Protein AF-A0A9W4N7B8-F1 (afdb_monomer)

pLDDT: mean 89.35, std 11.0, range [44.19, 98.38]

Nearest PDB structures (foldseek):
  6paf-assembly1_A  TM=4.350E-01  e=6.398E-02  Homo sapiens
  8h9d-assembly2_A  TM=4.740E-01  e=7.302E-01  Lachnospiraceae bacterium

Mean predicted aligned error: 5.58 Å

Foldseek 3Di:
DPPPPDAFQCAAPQPSDNPCWFADPQQRQHTHNDPVSCVVCCVVCVVLSNQLNVLVVQLVVLVVCCVVPPDVPDNCVPPVVVVQCVDPSNVSNLVSLVSNLVSLVVDGGPSSVVVNVVSVD

Solvent-accessible surface area (backbone atoms only — not comparable to full-atom values): 6864 Å² total; per-residue (Å²): 132,85,77,79,83,75,76,64,52,74,26,12,82,78,81,56,46,60,68,77,48,43,56,36,88,73,48,64,52,56,30,21,56,43,70,66,52,46,59,69,45,36,78,78,45,44,65,56,34,52,48,27,29,53,26,48,53,50,23,54,48,37,50,47,50,52,71,75,53,41,67,89,82,37,58,58,82,73,78,29,68,94,44,51,78,78,40,74,88,42,37,69,31,53,51,27,46,51,49,26,42,60,38,34,67,76,49,83,32,43,56,27,51,56,52,46,53,62,74,74,112

InterPro domains:
  IPR002893 Zinc finger, MYND-type [PF01753] (12-49)
  IPR002893 Zinc finger, MYND-type [PS01360] (12-49)
  IPR002893 Zinc finger, MYND-type [PS50865] (12-49)

Radius of gyration: 17.4 Å; Cα contacts (8 Å, |Δi|>4): 126; chains: 1; bounding box: 48×29×45 Å

Structure (mmCIF, N/CA/C/O backbone):
data_AF-A0A9W4N7B8-F1
#
_entry.id   AF-A0A9W4N7B8-F1
#
loop_
_atom_site.group_PDB
_atom_site.id
_atom_site.type_symbol
_atom_site.label_atom_id
_atom_site.label_alt_id
_atom_site.label_comp_id
_atom_site.label_asym_id
_atom_site.label_entity_id
_atom_site.label_seq_id
_atom_site.pdbx_PDB_ins_code
_atom_site.Cartn_x
_atom_site.Cartn_y
_atom_site.Cartn_z
_atom_site.occupancy
_atom_site.B_iso_or_equiv
_atom_site.auth_seq_id
_atom_site.auth_comp_id
_atom_site.auth_asym_id
_atom_site.auth_atom_id
_atom_site.pdbx_PDB_model_num
ATOM 1 N N . MET A 1 1 ? -30.715 -18.606 -8.373 1.00 44.19 1 MET A N 1
ATOM 2 C CA . MET A 1 1 ? -30.070 -18.353 -7.069 1.00 44.19 1 MET A CA 1
ATOM 3 C C . MET A 1 1 ? -29.500 -16.948 -7.115 1.00 44.19 1 MET A C 1
ATOM 5 O O . MET A 1 1 ? -28.489 -16.743 -7.771 1.00 44.19 1 MET A O 1
ATOM 9 N N . SER A 1 2 ? -30.207 -15.968 -6.553 1.00 48.88 2 SER A N 1
ATOM 10 C CA . SER A 1 2 ? -29.754 -14.574 -6.542 1.00 48.88 2 SER A CA 1
ATOM 11 C C . SER A 1 2 ? -28.492 -14.476 -5.690 1.00 48.88 2 SER A C 1
ATOM 13 O O . SER A 1 2 ? -28.551 -14.682 -4.479 1.00 48.88 2 SER A O 1
ATOM 15 N N . GLY A 1 3 ? -27.345 -14.243 -6.328 1.00 54.16 3 GLY A N 1
ATOM 16 C CA . GLY A 1 3 ? -26.089 -14.011 -5.626 1.00 54.16 3 GLY A CA 1
ATOM 17 C C . GLY A 1 3 ? -26.236 -12.770 -4.755 1.00 54.16 3 GLY A C 1
ATOM 18 O O . GLY A 1 3 ? -26.465 -11.678 -5.269 1.00 54.16 3 GLY A O 1
ATOM 19 N N . MET A 1 4 ? -26.164 -12.941 -3.436 1.00 54.41 4 MET A N 1
ATOM 20 C CA . MET A 1 4 ? -26.133 -11.815 -2.509 1.00 54.41 4 MET A CA 1
ATOM 21 C C . MET A 1 4 ? -24.881 -10.988 -2.801 1.00 54.41 4 MET A C 1
ATOM 23 O O . MET A 1 4 ? -23.759 -11.462 -2.631 1.00 54.41 4 MET A O 1
ATOM 27 N N . ASN A 1 5 ? -25.088 -9.757 -3.260 1.00 68.12 5 ASN A N 1
ATOM 28 C CA . ASN A 1 5 ? -24.031 -8.780 -3.471 1.00 68.12 5 ASN A CA 1
ATOM 29 C C . ASN A 1 5 ? -23.618 -8.239 -2.095 1.00 68.12 5 ASN A C 1
ATOM 31 O O . ASN A 1 5 ? -24.128 -7.214 -1.650 1.00 68.12 5 ASN A O 1
ATOM 35 N N . VAL A 1 6 ? -22.793 -8.996 -1.364 1.00 69.75 6 VAL A N 1
ATOM 36 C CA . VAL A 1 6 ? -22.299 -8.574 -0.048 1.00 69.75 6 VAL A CA 1
ATOM 37 C C . VAL A 1 6 ? -21.280 -7.455 -0.274 1.00 69.75 6 VAL A C 1
ATOM 39 O O . VAL A 1 6 ? -20.239 -7.714 -0.886 1.00 69.75 6 VAL A O 1
ATOM 42 N N . PRO A 1 7 ? -21.558 -6.218 0.177 1.00 78.25 7 PRO A N 1
ATOM 43 C CA . PRO A 1 7 ? -20.620 -5.121 0.019 1.00 78.25 7 PRO A CA 1
ATOM 44 C C . PRO A 1 7 ? -19.330 -5.427 0.782 1.00 78.25 7 PRO A C 1
ATOM 46 O O . PRO A 1 7 ? -19.345 -5.996 1.876 1.00 78.25 7 PRO A O 1
ATOM 49 N N . LEU A 1 8 ? -18.196 -5.067 0.182 1.00 83.19 8 LEU A N 1
ATOM 50 C CA . LEU A 1 8 ? -16.905 -5.181 0.849 1.00 83.19 8 LEU A CA 1
ATOM 51 C C . LEU A 1 8 ? -16.888 -4.267 2.078 1.00 83.19 8 LEU A C 1
ATOM 53 O O . LEU A 1 8 ? -17.360 -3.134 1.982 1.00 83.19 8 LEU A O 1
ATOM 57 N N . PRO A 1 9 ? -16.308 -4.712 3.202 1.00 86.25 9 PRO A N 1
ATOM 58 C CA . PRO A 1 9 ? -16.199 -3.860 4.375 1.00 86.25 9 PRO A CA 1
ATOM 59 C C . PRO A 1 9 ? -15.324 -2.640 4.047 1.00 86.25 9 PRO A C 1
ATOM 61 O O . PRO A 1 9 ? -14.241 -2.795 3.476 1.00 86.25 9 PRO A O 1
ATOM 64 N N . ASP A 1 10 ? -15.786 -1.436 4.399 1.00 85.25 10 ASP A N 1
ATOM 65 C CA . ASP A 1 10 ? -15.012 -0.179 4.299 1.00 85.25 10 ASP A CA 1
ATOM 66 C C . ASP A 1 10 ? -14.825 0.501 5.675 1.00 85.25 10 ASP A C 1
ATOM 68 O O . ASP A 1 10 ? -14.166 1.530 5.792 1.00 85.25 10 ASP A O 1
ATOM 72 N N . GLY A 1 11 ? -15.359 -0.104 6.743 1.00 91.94 11 GLY A N 1
ATOM 73 C CA . GLY A 1 11 ? -15.261 0.383 8.118 1.00 91.94 11 GLY A CA 1
ATOM 74 C C . GLY A 1 11 ? -14.139 -0.256 8.935 1.00 91.94 11 GLY A C 1
ATOM 75 O O . GLY A 1 11 ? -13.390 -1.109 8.463 1.00 91.94 11 GLY A O 1
ATOM 76 N N . CYS A 1 12 ? -14.030 0.162 10.198 1.00 95.31 12 CYS A N 1
ATOM 77 C CA . CYS A 1 12 ? -13.005 -0.272 11.141 1.00 95.31 12 CYS A CA 1
ATOM 78 C C . CYS A 1 12 ? -12.828 -1.798 11.159 1.00 95.31 12 CYS A C 1
ATOM 80 O O . CYS A 1 12 ? -13.788 -2.527 11.391 1.00 95.31 12 CYS A O 1
ATOM 82 N N . GLY A 1 13 ? -11.583 -2.275 11.056 1.00 92.88 13 GLY A N 1
ATOM 83 C CA . GLY A 1 13 ? -11.252 -3.707 11.060 1.00 92.88 13 GLY A CA 1
ATOM 84 C C . GLY A 1 13 ? -11.561 -4.473 12.356 1.00 92.88 13 GLY A C 1
ATOM 85 O O . GLY A 1 13 ? -11.237 -5.649 12.435 1.00 92.88 13 GLY A O 1
ATOM 86 N N . VAL A 1 14 ? -12.154 -3.825 13.366 1.00 95.19 14 VAL A N 1
ATOM 87 C CA . VAL A 1 14 ? -12.567 -4.448 14.638 1.00 95.19 14 VAL A CA 1
ATOM 88 C C . VAL A 1 14 ? -14.076 -4.355 14.842 1.00 95.19 14 VAL A C 1
ATOM 90 O O . VAL A 1 14 ? -14.724 -5.362 15.094 1.00 95.19 14 VAL A O 1
ATOM 93 N N . CYS A 1 15 ? -14.654 -3.154 14.736 1.00 94.31 15 CYS A N 1
ATOM 94 C CA . CYS A 1 15 ? -16.072 -2.924 15.037 1.00 94.31 15 CYS A CA 1
ATOM 95 C C . CYS A 1 15 ? -16.944 -2.625 13.808 1.00 94.31 15 CYS A C 1
ATOM 97 O O . CYS A 1 15 ? -18.142 -2.410 13.961 1.00 94.31 15 CYS A O 1
ATOM 99 N N . GLY A 1 16 ? -16.356 -2.527 12.613 1.00 92.62 16 GLY A N 1
ATOM 100 C CA . GLY A 1 16 ? -17.066 -2.242 11.365 1.00 92.62 16 GLY A CA 1
ATOM 101 C C . GLY A 1 16 ? -17.575 -0.806 11.198 1.00 92.62 16 GLY A C 1
ATOM 102 O O . GLY A 1 16 ? -18.086 -0.487 10.134 1.00 92.62 16 GLY A O 1
ATOM 103 N N . LYS A 1 17 ? -17.426 0.081 12.195 1.00 92.69 17 LYS A N 1
ATOM 104 C CA . LYS A 1 17 ? -17.859 1.487 12.081 1.00 92.69 17 LYS A CA 1
ATOM 105 C C . LYS A 1 17 ? -17.080 2.224 10.994 1.00 92.69 17 LYS A C 1
ATOM 107 O O . LYS A 1 17 ? -15.852 2.150 10.969 1.00 92.69 17 LYS A O 1
ATOM 112 N N . GLU A 1 18 ? -17.787 2.962 10.148 1.00 89.19 18 GLU A N 1
ATOM 113 C CA . GLU A 1 18 ? -17.203 3.725 9.035 1.00 89.19 18 GLU A CA 1
ATOM 114 C C . GLU A 1 18 ? -16.761 5.138 9.460 1.00 89.19 18 GLU A C 1
ATOM 116 O O . GLU A 1 18 ? -15.803 5.687 8.910 1.00 89.19 18 GLU A O 1
ATOM 121 N N . ASP A 1 19 ? -17.374 5.682 10.514 1.00 87.56 19 ASP A N 1
ATOM 122 C CA . ASP A 1 19 ? -17.106 7.035 11.004 1.00 87.56 19 ASP A CA 1
ATOM 123 C C . ASP A 1 19 ? -15.698 7.200 11.591 1.00 87.56 19 ASP A C 1
ATOM 125 O O . ASP A 1 19 ? -15.228 6.392 12.400 1.00 87.56 19 ASP A O 1
ATOM 129 N N . ASN A 1 20 ? -15.051 8.319 11.240 1.00 85.69 20 ASN A N 1
ATOM 130 C CA . ASN A 1 20 ? -13.758 8.762 11.779 1.00 85.69 20 ASN A CA 1
ATOM 131 C C . ASN A 1 20 ? -12.637 7.714 11.692 1.00 85.69 20 ASN A C 1
ATOM 133 O O . ASN A 1 20 ? -11.715 7.692 12.515 1.00 85.69 20 ASN A O 1
ATOM 137 N N . THR A 1 21 ? -12.692 6.838 10.691 1.00 93.56 21 THR A N 1
ATOM 138 C CA . THR A 1 21 ? -11.659 5.829 10.499 1.00 93.56 21 THR A CA 1
ATOM 139 C C . THR A 1 21 ? -10.366 6.435 9.957 1.00 93.56 21 THR A C 1
ATOM 141 O O . THR A 1 21 ? -10.348 7.328 9.111 1.00 93.56 21 THR A O 1
ATOM 144 N N . ARG A 1 22 ? -9.239 5.941 10.466 1.00 94.00 22 ARG A N 1
ATOM 145 C CA . ARG A 1 22 ? -7.892 6.254 9.989 1.00 94.00 22 ARG A CA 1
ATOM 146 C C . ARG A 1 22 ? -7.225 4.975 9.529 1.00 94.00 22 ARG A C 1
ATOM 148 O O . ARG A 1 22 ? -7.322 3.939 10.186 1.00 94.00 22 ARG A O 1
ATOM 155 N N . LEU A 1 23 ? -6.524 5.049 8.406 1.00 95.44 23 LEU A N 1
ATOM 156 C CA . LEU A 1 23 ? -5.768 3.914 7.900 1.00 95.44 23 LEU A CA 1
ATOM 157 C C . LEU A 1 23 ? -4.570 3.621 8.807 1.00 95.44 23 LEU A C 1
ATOM 159 O O . LEU A 1 23 ? -3.916 4.526 9.328 1.00 95.44 23 LEU A O 1
ATOM 163 N N . CYS A 1 24 ? -4.248 2.339 8.943 1.00 96.75 24 CYS A N 1
ATOM 164 C CA . CYS A 1 24 ? -3.036 1.865 9.590 1.00 96.75 24 CYS A CA 1
ATOM 165 C C . CYS A 1 24 ? -1.817 2.599 9.020 1.00 96.75 24 CYS A C 1
ATOM 167 O O . CYS A 1 24 ? -1.566 2.553 7.817 1.00 96.75 24 CYS A O 1
ATOM 169 N N . THR A 1 25 ? -1.014 3.227 9.874 1.00 95.06 25 THR A N 1
ATOM 170 C CA . THR A 1 25 ? 0.155 4.014 9.445 1.00 95.06 25 THR A CA 1
ATOM 171 C C . THR A 1 25 ? 1.246 3.171 8.777 1.00 95.06 25 THR A C 1
ATOM 173 O O . THR A 1 25 ? 2.035 3.698 7.995 1.00 95.06 25 THR A O 1
ATOM 176 N N . GLY A 1 26 ? 1.279 1.861 9.053 1.00 95.69 26 GLY A N 1
ATOM 177 C CA . GLY A 1 26 ? 2.221 0.916 8.455 1.00 95.69 26 GLY A CA 1
ATOM 178 C C . GLY A 1 26 ? 1.880 0.573 7.006 1.00 95.69 26 GLY A C 1
ATOM 179 O O . GLY A 1 26 ? 2.649 0.887 6.103 1.00 95.69 26 GLY A O 1
ATOM 180 N N . CYS A 1 27 ? 0.736 -0.078 6.787 1.00 96.88 27 CYS A N 1
ATOM 181 C CA . CYS A 1 27 ? 0.344 -0.574 5.465 1.00 96.88 27 CYS A CA 1
ATOM 182 C C . CYS A 1 27 ? -0.508 0.413 4.656 1.00 96.88 27 CYS A C 1
ATOM 184 O O . CYS A 1 27 ? -0.532 0.321 3.434 1.00 96.88 27 CYS A O 1
ATOM 186 N N . ARG A 1 28 ? -1.190 1.359 5.317 1.00 96.00 28 ARG A N 1
ATOM 187 C CA . ARG A 1 28 ? -2.187 2.279 4.738 1.00 96.00 28 ARG A CA 1
ATOM 188 C C . ARG A 1 28 ? -3.368 1.583 4.046 1.00 96.00 28 ARG A C 1
ATOM 190 O O . ARG A 1 28 ? -3.913 2.119 3.092 1.00 96.00 28 ARG A O 1
ATOM 197 N N . VAL A 1 29 ? -3.762 0.399 4.524 1.00 95.81 29 VAL A N 1
ATOM 198 C CA . VAL A 1 29 ? -4.874 -0.384 3.939 1.00 95.81 29 VAL A CA 1
ATOM 199 C C . VAL A 1 29 ? -5.988 -0.679 4.940 1.00 95.81 29 VAL A C 1
ATOM 201 O O . VAL A 1 29 ? -7.157 -0.611 4.582 1.00 95.81 29 VAL A O 1
ATOM 204 N N . MET A 1 30 ? -5.656 -1.018 6.190 1.00 96.44 30 MET A N 1
ATOM 205 C CA . MET A 1 30 ? -6.665 -1.362 7.199 1.00 96.44 30 MET A CA 1
ATOM 206 C C . MET A 1 30 ? -7.160 -0.110 7.942 1.00 96.44 30 MET A C 1
ATOM 208 O O . MET A 1 30 ? -6.327 0.545 8.573 1.00 96.44 30 MET A O 1
ATOM 212 N N . PRO A 1 31 ? -8.461 0.228 7.907 1.00 96.25 31 PRO A N 1
ATOM 213 C CA . PRO A 1 31 ? -9.033 1.334 8.675 1.00 96.25 31 PRO A CA 1
ATOM 214 C C . PRO A 1 31 ? -9.295 0.967 10.147 1.00 96.25 31 PRO A C 1
ATOM 216 O O . PRO A 1 31 ? -9.713 -0.146 10.469 1.00 96.25 31 PRO A O 1
ATOM 219 N N . TYR A 1 32 ? -9.120 1.936 11.047 1.00 96.62 32 TYR A N 1
ATOM 220 C CA . TYR A 1 32 ? -9.501 1.850 12.458 1.00 96.62 32 TYR A CA 1
ATOM 221 C C . TYR A 1 32 ? -10.128 3.158 12.930 1.00 96.62 32 T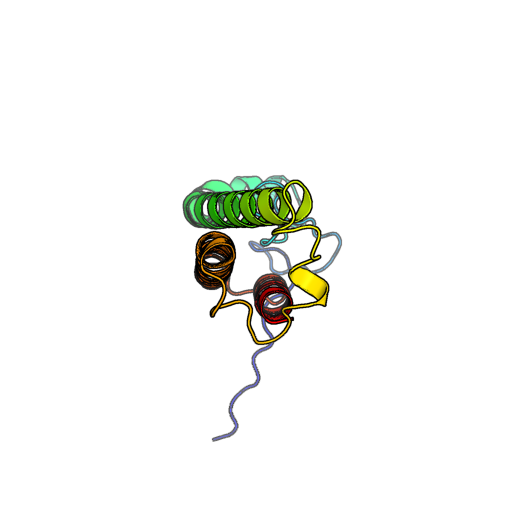YR A C 1
ATOM 223 O O . TYR A 1 32 ? -9.603 4.228 12.643 1.00 96.62 32 TYR A O 1
ATOM 231 N N . CYS A 1 33 ? -11.219 3.087 13.691 1.00 96.38 33 CYS A N 1
ATOM 232 C CA . CYS A 1 33 ? -11.847 4.278 14.276 1.00 96.38 33 CYS A CA 1
ATOM 233 C C . CYS A 1 33 ? -11.086 4.821 15.497 1.00 96.38 33 CYS A C 1
ATOM 235 O O . CYS A 1 33 ? -11.365 5.927 15.948 1.00 96.38 33 CYS A O 1
ATOM 237 N N . SER A 1 34 ? -10.147 4.051 16.061 1.00 95.81 34 SER A N 1
ATOM 238 C CA . SER A 1 34 ? -9.386 4.459 17.240 1.00 95.81 34 SER A CA 1
ATOM 239 C C . SER A 1 34 ? -8.050 3.717 17.377 1.00 95.81 34 SER A C 1
ATOM 241 O O . SER A 1 34 ? -7.814 2.685 16.735 1.00 95.81 34 SER A O 1
ATOM 243 N N . VAL A 1 35 ? -7.168 4.248 18.227 1.00 95.75 35 VAL A N 1
ATOM 244 C CA . VAL A 1 35 ? -5.853 3.652 18.520 1.00 95.75 35 VAL A CA 1
ATOM 245 C C . VAL A 1 35 ? -6.003 2.360 19.326 1.00 95.75 35 VAL A C 1
ATOM 247 O O . VAL A 1 35 ? -5.207 1.434 19.162 1.00 95.75 35 VAL A O 1
ATOM 250 N N . GLU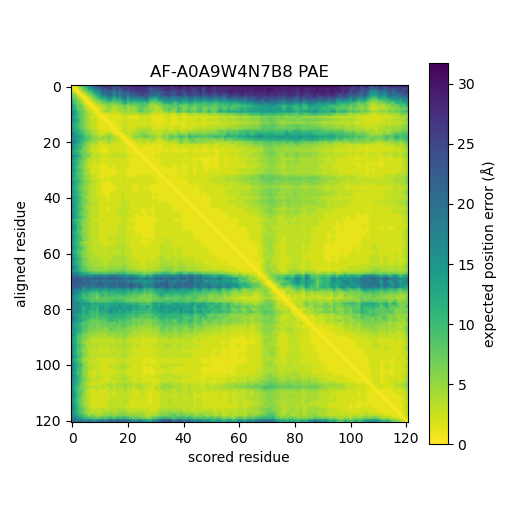 A 1 36 ? -7.046 2.255 20.149 1.00 96.94 36 GLU A N 1
ATOM 251 C CA . GLU A 1 36 ? -7.363 1.065 20.939 1.00 96.94 36 GLU A CA 1
ATOM 252 C C . GLU A 1 36 ? -7.706 -0.109 20.019 1.00 96.94 36 GLU A C 1
ATOM 254 O O . GLU A 1 36 ? -7.110 -1.176 20.149 1.00 96.94 36 GLU A O 1
ATOM 259 N N . HIS A 1 37 ? -8.578 0.097 19.022 1.00 97.06 37 HIS A N 1
ATOM 260 C CA . HIS A 1 37 ? -8.897 -0.939 18.033 1.00 97.06 37 HIS A CA 1
ATOM 261 C C . HIS A 1 37 ? -7.688 -1.319 17.178 1.00 97.06 37 HIS A C 1
ATOM 263 O O . HIS A 1 37 ? -7.469 -2.502 16.916 1.00 97.06 37 HIS A O 1
ATOM 269 N N . GLN A 1 38 ? -6.858 -0.348 16.787 1.00 96.88 38 GLN A N 1
ATOM 270 C CA . GLN A 1 38 ? -5.614 -0.652 16.084 1.00 96.88 38 GLN A CA 1
ATOM 271 C C . GLN A 1 38 ? -4.666 -1.500 16.947 1.00 96.88 38 GLN A C 1
ATOM 273 O O . GLN A 1 38 ? -4.058 -2.440 16.440 1.00 96.88 38 GLN A O 1
ATOM 278 N N . SER A 1 39 ? -4.531 -1.180 18.235 1.00 97.19 39 SER A N 1
ATOM 279 C CA . SER A 1 39 ? -3.644 -1.893 19.162 1.00 97.19 39 SER A CA 1
ATOM 280 C C . SER A 1 39 ? -4.153 -3.299 19.464 1.00 97.19 39 SER A C 1
ATOM 282 O O . SER A 1 39 ? -3.360 -4.239 19.462 1.00 97.19 39 SER A O 1
ATOM 284 N N . PHE A 1 40 ? -5.467 -3.444 19.646 1.00 97.50 40 PHE A N 1
ATOM 285 C CA . PHE A 1 40 ? -6.136 -4.725 19.850 1.00 97.50 40 PHE A CA 1
ATOM 286 C C . PHE A 1 40 ? -5.957 -5.659 18.648 1.00 97.50 40 PHE A C 1
ATOM 288 O O . PHE A 1 40 ? -5.544 -6.801 18.817 1.00 97.50 40 PHE A O 1
ATOM 295 N N . HIS A 1 41 ? -6.179 -5.162 17.428 1.00 96.94 41 HIS A N 1
ATOM 296 C CA . HIS A 1 41 ? -6.043 -5.962 16.206 1.00 96.94 41 HIS A CA 1
ATOM 297 C C . HIS A 1 41 ? -4.585 -6.141 15.747 1.00 96.94 41 HIS A C 1
ATOM 299 O O . HIS A 1 41 ? -4.290 -6.953 14.872 1.00 96.94 41 HIS A O 1
ATOM 305 N N . ARG A 1 42 ? -3.629 -5.401 16.329 1.00 96.69 42 ARG A N 1
ATOM 306 C CA . ARG A 1 42 ? -2.219 -5.415 15.911 1.00 96.69 42 ARG A CA 1
ATOM 307 C C . ARG A 1 42 ? -1.599 -6.816 15.845 1.00 96.69 42 ARG A C 1
ATOM 309 O O . ARG A 1 42 ? -0.881 -7.037 14.871 1.00 96.69 42 ARG A O 1
ATOM 316 N N . PRO A 1 43 ? -1.788 -7.734 16.816 1.00 97.94 43 PRO A N 1
ATOM 317 C CA . PRO A 1 43 ? -1.167 -9.058 16.767 1.00 97.94 43 PRO A CA 1
ATOM 318 C C . PRO A 1 43 ? -1.600 -9.874 15.544 1.00 97.94 43 PRO A C 1
ATOM 320 O O . PRO A 1 43 ? -0.741 -10.441 14.874 1.00 97.94 43 PRO A O 1
ATOM 323 N N . GLU A 1 44 ? -2.894 -9.858 15.219 1.00 96.94 44 GLU A N 1
ATOM 324 C CA . GLU A 1 44 ? -3.472 -10.549 14.059 1.00 96.94 44 GLU A CA 1
ATOM 325 C C . GLU A 1 44 ? -3.079 -9.861 12.743 1.00 96.94 44 GLU A C 1
ATOM 327 O O . GLU A 1 44 ? -2.616 -10.500 11.803 1.00 96.94 44 GLU A O 1
ATOM 332 N N . HIS A 1 45 ? -3.133 -8.529 12.708 1.00 96.62 45 HIS A N 1
ATOM 333 C CA . HIS A 1 45 ? -2.814 -7.731 11.524 1.00 96.62 45 HIS A CA 1
ATOM 334 C C . HIS A 1 45 ? -1.315 -7.694 11.163 1.00 96.62 45 HIS A C 1
ATOM 336 O O . HIS A 1 45 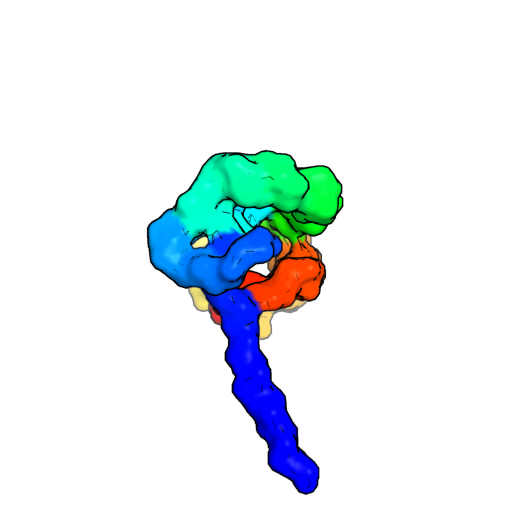? -0.950 -7.308 10.049 1.00 96.62 45 HIS A O 1
ATOM 342 N N . LYS A 1 46 ? -0.410 -8.010 12.100 1.00 97.56 46 LYS A N 1
ATOM 343 C CA . LYS A 1 46 ? 1.032 -7.712 11.987 1.00 97.56 46 LYS A CA 1
ATOM 344 C C . LYS A 1 46 ? 1.691 -8.326 10.752 1.00 97.56 46 LYS A C 1
ATOM 346 O O . LYS A 1 46 ? 2.486 -7.649 10.097 1.00 97.56 46 LYS A O 1
ATOM 351 N N . SER A 1 47 ? 1.410 -9.594 10.464 1.00 98.19 47 SER A N 1
ATOM 352 C CA . SER A 1 47 ? 2.001 -10.329 9.338 1.00 98.19 47 SER A CA 1
ATOM 353 C C . SER A 1 47 ? 1.637 -9.675 8.004 1.00 98.19 47 SER A C 1
ATOM 355 O O . SER A 1 47 ? 2.525 -9.322 7.224 1.00 98.19 47 SER A O 1
ATOM 357 N N . ASP A 1 48 ? 0.348 -9.433 7.786 1.00 97.81 48 ASP A N 1
ATOM 358 C CA . ASP A 1 48 ? -0.170 -8.840 6.554 1.00 97.81 48 ASP A CA 1
ATOM 359 C C . ASP A 1 48 ? 0.238 -7.372 6.423 1.00 97.81 48 ASP A C 1
ATOM 361 O O . ASP A 1 48 ? 0.647 -6.931 5.348 1.00 97.81 48 ASP A O 1
ATOM 365 N N . CYS A 1 49 ? 0.241 -6.625 7.531 1.00 98.25 49 CYS A N 1
ATOM 366 C CA . CYS A 1 49 ? 0.731 -5.249 7.574 1.00 98.25 49 CYS A CA 1
ATOM 367 C C . CYS A 1 49 ? 2.178 -5.147 7.082 1.00 98.25 49 CYS A C 1
ATOM 369 O O . CYS A 1 49 ? 2.488 -4.330 6.212 1.00 98.25 49 CYS A O 1
ATOM 371 N N . ASN A 1 50 ? 3.060 -6.000 7.609 1.00 98.38 50 ASN A N 1
ATOM 372 C CA . ASN A 1 50 ? 4.470 -6.012 7.234 1.00 98.38 50 ASN A CA 1
ATOM 373 C C . ASN A 1 50 ? 4.672 -6.442 5.778 1.00 98.38 50 ASN A C 1
ATOM 375 O O . ASN A 1 50 ? 5.499 -5.844 5.088 1.00 98.38 50 ASN A O 1
ATOM 379 N N . ARG A 1 51 ? 3.913 -7.440 5.302 1.00 98.25 51 ARG A N 1
ATOM 380 C CA . ARG A 1 51 ? 3.957 -7.888 3.902 1.00 98.25 51 ARG A CA 1
ATOM 381 C C . ARG A 1 51 ? 3.600 -6.741 2.957 1.00 98.25 51 ARG A C 1
ATOM 383 O O . ARG A 1 51 ? 4.396 -6.396 2.090 1.00 98.25 51 ARG A O 1
ATOM 390 N N . ILE A 1 52 ? 2.451 -6.105 3.180 1.00 98.19 52 ILE A N 1
ATOM 391 C CA . ILE A 1 52 ? 1.961 -4.999 2.348 1.00 98.19 52 ILE A CA 1
ATOM 392 C C . ILE A 1 52 ? 2.930 -3.821 2.381 1.00 98.19 52 ILE A C 1
ATOM 394 O O . ILE A 1 52 ? 3.262 -3.278 1.328 1.00 98.19 52 ILE A O 1
ATOM 398 N N . LYS A 1 53 ? 3.416 -3.444 3.571 1.00 98.19 53 LYS A N 1
ATOM 399 C CA . LYS A 1 53 ? 4.383 -2.353 3.720 1.00 98.19 53 LYS A CA 1
ATOM 400 C C . LYS A 1 53 ? 5.649 -2.623 2.905 1.00 98.19 53 LYS A C 1
ATOM 402 O O . LYS A 1 53 ? 6.038 -1.778 2.106 1.00 98.19 53 LYS A O 1
ATOM 407 N N . LYS A 1 54 ? 6.243 -3.814 3.051 1.00 98.31 54 LYS A N 1
ATOM 408 C CA . LYS A 1 54 ? 7.457 -4.207 2.321 1.00 98.31 54 LYS A CA 1
ATOM 409 C C . LYS A 1 54 ? 7.256 -4.12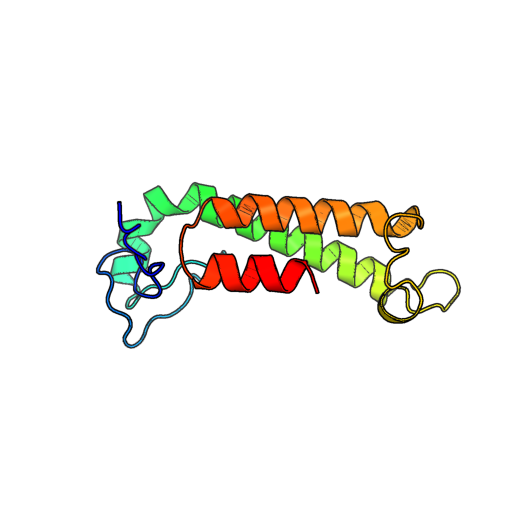5 0.806 1.00 98.31 54 LYS A C 1
ATOM 411 O O . LYS A 1 54 ? 8.092 -3.540 0.124 1.00 98.31 54 LYS A O 1
ATOM 416 N N . CYS A 1 55 ? 6.157 -4.671 0.286 1.00 97.88 55 CYS A N 1
ATOM 417 C CA . CYS A 1 55 ? 5.878 -4.641 -1.150 1.00 97.88 55 CYS A CA 1
ATOM 418 C C . CYS A 1 55 ? 5.600 -3.215 -1.659 1.00 97.88 55 CYS A C 1
ATOM 420 O O . CYS A 1 55 ? 6.127 -2.831 -2.698 1.00 97.88 55 CYS A O 1
ATOM 422 N N . SER A 1 56 ? 4.853 -2.398 -0.904 1.00 96.94 56 SER A N 1
ATOM 423 C CA . SER A 1 56 ? 4.638 -0.975 -1.224 1.00 96.94 56 SER A CA 1
ATOM 424 C C . SER A 1 56 ? 5.964 -0.216 -1.314 1.00 96.94 56 SER A C 1
ATOM 426 O O . SER A 1 56 ? 6.172 0.566 -2.240 1.00 96.94 56 SER A O 1
ATOM 428 N N . ASP A 1 57 ? 6.851 -0.419 -0.340 1.00 97.69 57 ASP A N 1
ATOM 429 C CA . ASP A 1 57 ? 8.131 0.285 -0.275 1.00 97.69 57 ASP A CA 1
ATOM 430 C C . ASP A 1 57 ? 9.062 -0.158 -1.416 1.00 97.69 57 ASP A C 1
ATOM 432 O O . ASP A 1 57 ? 9.693 0.689 -2.049 1.00 97.69 57 ASP A O 1
ATOM 436 N N . ALA A 1 58 ? 9.078 -1.454 -1.747 1.00 97.50 58 ALA A N 1
ATOM 437 C CA . ALA A 1 58 ? 9.814 -1.986 -2.894 1.00 97.50 58 ALA A CA 1
ATOM 438 C C . ALA A 1 58 ? 9.304 -1.412 -4.227 1.00 97.50 58 ALA A C 1
ATOM 440 O O . ALA A 1 58 ? 10.103 -0.923 -5.024 1.00 97.50 58 ALA A O 1
ATOM 441 N N . MET A 1 59 ? 7.984 -1.394 -4.443 1.00 96.06 59 MET A N 1
ATOM 442 C CA . MET A 1 59 ? 7.373 -0.820 -5.648 1.00 96.06 59 MET A CA 1
ATOM 443 C C . MET A 1 59 ? 7.733 0.664 -5.806 1.00 96.06 59 MET A C 1
ATOM 445 O O . MET A 1 59 ? 8.186 1.080 -6.869 1.00 96.06 59 MET A O 1
ATOM 449 N N . LYS A 1 60 ? 7.602 1.458 -4.733 1.00 95.56 60 LYS A N 1
ATOM 450 C CA . LYS A 1 60 ? 7.949 2.891 -4.741 1.00 95.56 60 LYS A CA 1
ATOM 451 C C . LYS A 1 60 ? 9.432 3.136 -4.985 1.00 95.56 60 LYS A C 1
ATOM 453 O O . LYS A 1 60 ? 9.787 4.142 -5.592 1.00 95.56 60 LYS A O 1
ATOM 458 N N . LEU A 1 61 ? 10.303 2.260 -4.487 1.00 95.75 61 LEU A N 1
ATOM 459 C CA . LEU A 1 61 ? 11.735 2.348 -4.751 1.00 95.75 61 LEU A CA 1
ATOM 460 C C . LEU A 1 61 ? 12.030 2.121 -6.236 1.00 95.75 61 LEU A C 1
ATOM 462 O O . LEU A 1 61 ? 12.738 2.927 -6.830 1.00 95.75 61 LEU A O 1
ATOM 466 N N . GLN A 1 62 ? 11.456 1.078 -6.838 1.00 94.44 62 GLN A N 1
ATOM 467 C CA . GLN A 1 62 ? 11.633 0.807 -8.267 1.00 94.44 62 GLN A CA 1
ATOM 468 C C . GLN A 1 62 ? 11.061 1.931 -9.137 1.00 94.44 62 GLN A C 1
ATOM 470 O O . GLN A 1 62 ? 11.701 2.351 -10.097 1.00 94.44 62 GLN A O 1
ATOM 475 N N . GLU A 1 63 ? 9.911 2.493 -8.757 1.00 92.81 63 GLU A N 1
ATOM 476 C CA . GLU A 1 63 ? 9.354 3.658 -9.446 1.00 92.81 63 GLU A CA 1
ATOM 477 C C . GLU A 1 63 ? 10.310 4.854 -9.398 1.00 92.81 63 GLU A C 1
ATOM 479 O O . GLU A 1 63 ? 10.579 5.479 -10.420 1.00 92.81 63 GLU A O 1
ATOM 484 N N . LYS A 1 64 ? 10.878 5.149 -8.221 1.00 93.12 64 LYS A N 1
ATOM 485 C CA . LYS A 1 64 ? 11.883 6.208 -8.076 1.00 93.12 64 LYS A CA 1
ATOM 486 C C . LYS A 1 64 ? 13.097 5.948 -8.959 1.00 93.12 64 LYS A C 1
ATOM 488 O O . LYS A 1 64 ? 13.538 6.874 -9.622 1.00 93.12 64 LYS A O 1
ATOM 493 N N . ILE A 1 65 ? 13.617 4.722 -8.994 1.00 90.94 65 ILE A N 1
ATOM 494 C CA . ILE A 1 65 ? 14.768 4.373 -9.839 1.00 90.94 65 ILE A CA 1
ATOM 495 C C . ILE A 1 65 ? 14.470 4.697 -11.306 1.00 90.94 65 ILE A C 1
ATOM 497 O O . ILE A 1 65 ? 15.271 5.371 -11.942 1.00 90.94 65 ILE A O 1
ATOM 501 N N . LEU A 1 66 ? 13.300 4.299 -11.813 1.00 89.31 66 LEU A N 1
ATOM 502 C CA . LEU A 1 66 ? 12.903 4.576 -13.196 1.00 89.31 66 LEU A CA 1
ATOM 503 C C . LEU A 1 66 ? 12.682 6.071 -13.473 1.00 89.31 66 LEU A C 1
ATOM 505 O O . LEU A 1 66 ? 12.981 6.530 -14.569 1.00 89.31 66 LEU A O 1
ATOM 509 N N . ARG A 1 67 ? 12.188 6.840 -12.492 1.00 87.25 67 ARG A N 1
ATOM 510 C CA . ARG A 1 67 ? 11.982 8.294 -12.633 1.00 87.25 67 ARG A CA 1
ATOM 511 C C . ARG A 1 67 ? 13.274 9.109 -12.532 1.00 87.25 67 ARG A C 1
ATOM 513 O O . ARG A 1 67 ? 13.395 10.124 -13.204 1.00 87.25 67 ARG A O 1
ATOM 520 N N . PHE A 1 68 ? 14.209 8.712 -11.667 1.00 85.62 68 PHE A N 1
ATOM 521 C CA . PHE A 1 68 ? 15.479 9.424 -11.458 1.00 85.62 68 PHE A CA 1
ATOM 522 C C . PHE A 1 68 ? 16.573 9.005 -12.441 1.00 85.62 68 PHE A C 1
ATOM 524 O O . PHE A 1 68 ? 17.504 9.773 -12.661 1.00 85.62 68 PHE A O 1
ATOM 531 N N . ASN A 1 69 ? 16.474 7.808 -13.016 1.00 79.06 69 ASN A N 1
ATOM 532 C CA . ASN A 1 69 ? 17.385 7.321 -14.040 1.00 79.06 69 ASN A CA 1
ATOM 533 C C . ASN A 1 69 ? 16.580 6.932 -15.290 1.00 79.06 69 ASN A C 1
ATOM 535 O O . ASN A 1 69 ? 16.362 5.736 -15.521 1.00 79.06 69 ASN A O 1
ATOM 539 N N . PRO A 1 70 ? 16.084 7.926 -16.055 1.00 65.81 70 PRO A N 1
ATOM 540 C CA . PRO A 1 70 ? 15.336 7.657 -17.272 1.00 65.81 70 PRO A CA 1
ATOM 541 C C . PRO A 1 70 ? 16.198 6.841 -18.237 1.00 65.81 70 PRO A C 1
ATOM 543 O O . PRO A 1 70 ? 17.399 7.072 -18.393 1.00 65.81 70 PRO A O 1
ATOM 546 N N . LEU A 1 71 ? 15.585 5.858 -18.888 1.00 65.81 71 LEU A N 1
ATOM 547 C CA . LEU A 1 71 ? 16.251 5.108 -19.946 1.00 65.81 71 LEU A CA 1
ATOM 548 C C . LEU A 1 71 ? 16.417 6.025 -21.158 1.00 65.81 71 LEU A C 1
ATOM 550 O O . LEU A 1 71 ? 15.431 6.325 -21.821 1.00 65.81 71 LEU A O 1
ATOM 554 N N . ASN A 1 72 ? 17.650 6.439 -21.463 1.00 65.06 72 ASN A N 1
ATOM 555 C CA . ASN A 1 72 ? 17.979 7.265 -22.634 1.00 65.06 72 ASN A CA 1
ATOM 556 C C . ASN A 1 72 ? 17.104 8.532 -22.758 1.00 65.06 72 ASN A C 1
ATOM 558 O O . ASN A 1 72 ? 16.591 8.810 -23.838 1.00 65.06 72 ASN A O 1
ATOM 562 N N . ASP A 1 73 ? 16.899 9.256 -21.651 1.00 69.56 73 ASP A N 1
ATOM 563 C CA . ASP A 1 73 ? 16.049 10.462 -21.556 1.00 69.56 73 ASP A CA 1
ATOM 564 C C . ASP A 1 73 ? 14.555 10.261 -21.878 1.00 69.56 73 ASP A C 1
ATOM 566 O O . ASP A 1 73 ? 13.795 11.226 -21.930 1.00 69.56 73 ASP A O 1
ATOM 570 N N . LEU A 1 74 ? 14.099 9.015 -22.028 1.00 75.38 74 LEU A N 1
ATOM 571 C CA . LEU A 1 74 ? 12.689 8.698 -22.235 1.00 75.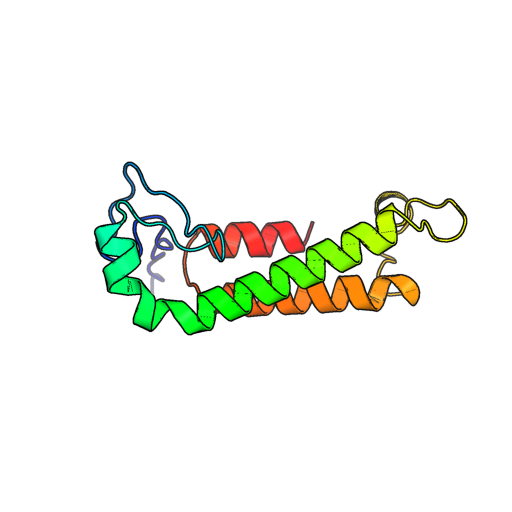38 74 LEU A CA 1
ATOM 572 C C . LEU A 1 74 ? 11.979 8.561 -20.888 1.00 75.38 74 LEU A C 1
ATOM 574 O O . LEU A 1 74 ? 12.386 7.764 -20.031 1.00 75.38 74 LEU A O 1
ATOM 578 N N . ASP A 1 75 ? 10.861 9.271 -20.727 1.00 81.94 75 ASP A N 1
ATOM 579 C CA . ASP A 1 75 ? 9.923 8.959 -19.653 1.00 81.94 75 ASP A CA 1
A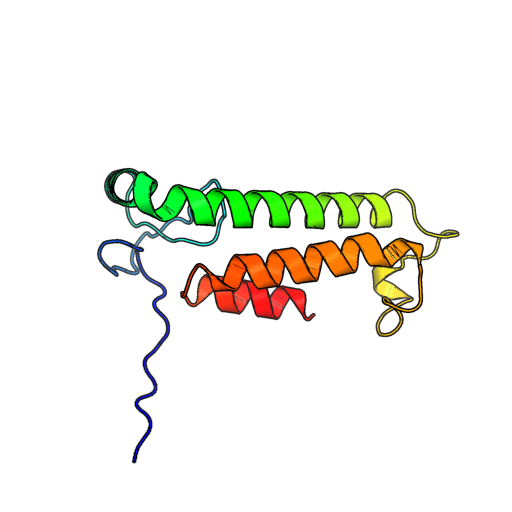TOM 580 C C . ASP A 1 75 ? 9.181 7.670 -20.005 1.00 81.94 75 ASP A C 1
ATOM 582 O O . ASP A 1 75 ? 8.176 7.638 -20.716 1.00 81.94 75 ASP A O 1
ATOM 586 N N . VAL A 1 76 ? 9.698 6.572 -19.473 1.00 84.81 76 VAL A N 1
ATOM 587 C CA . VAL A 1 76 ? 9.159 5.230 -19.658 1.00 84.81 76 VAL A CA 1
ATOM 588 C C . VAL A 1 76 ? 7.693 5.102 -19.211 1.00 84.81 76 VAL A C 1
ATOM 590 O O . VAL A 1 76 ? 6.974 4.263 -19.757 1.00 84.81 76 VAL A O 1
ATOM 593 N N . PHE A 1 77 ? 7.208 5.927 -18.276 1.00 85.56 77 PHE A N 1
ATOM 594 C CA . PHE A 1 77 ? 5.805 5.899 -17.841 1.00 85.56 77 PHE A CA 1
ATOM 595 C C . PHE A 1 77 ? 4.843 6.514 -18.861 1.00 85.56 77 PHE A C 1
ATOM 597 O O . PHE A 1 77 ? 3.692 6.080 -18.959 1.00 85.56 77 PHE A O 1
ATOM 604 N N . GLU A 1 78 ? 5.311 7.470 -19.657 1.00 83.81 78 GLU A N 1
ATOM 605 C CA . GLU A 1 78 ? 4.512 8.118 -20.697 1.00 83.81 78 GLU A CA 1
ATOM 606 C C . GLU A 1 78 ? 4.712 7.450 -22.061 1.00 83.81 78 GLU A C 1
ATOM 608 O O . GLU A 1 78 ? 3.745 7.104 -22.740 1.00 83.81 78 GLU A O 1
ATOM 613 N N . GLU A 1 79 ? 5.959 7.172 -22.433 1.00 81.62 79 GLU A N 1
ATOM 614 C CA . GLU A 1 79 ? 6.312 6.736 -23.787 1.00 81.62 79 GLU A CA 1
ATOM 615 C C . GLU A 1 79 ? 6.241 5.218 -24.003 1.00 81.62 79 GLU A C 1
ATOM 617 O O . GLU A 1 79 ? 6.201 4.737 -25.139 1.00 81.62 79 GLU A O 1
ATOM 622 N N . SER A 1 80 ? 6.213 4.434 -22.921 1.00 79.69 80 SER A N 1
ATOM 623 C CA . SER A 1 80 ? 6.208 2.962 -22.989 1.00 79.69 80 SER A CA 1
ATOM 624 C C . SER A 1 80 ? 4.931 2.324 -22.445 1.00 79.69 80 SER A C 1
ATOM 626 O O . SER A 1 80 ? 4.919 1.139 -22.090 1.00 79.69 80 SER A O 1
ATOM 628 N N . ARG A 1 81 ? 3.824 3.077 -22.417 1.00 78.62 81 ARG A N 1
ATOM 629 C CA . ARG A 1 81 ? 2.497 2.548 -22.070 1.00 78.62 81 ARG A CA 1
ATOM 630 C C . ARG A 1 81 ? 2.162 1.348 -22.965 1.00 78.62 81 ARG A C 1
ATOM 632 O O . ARG A 1 81 ? 2.295 1.404 -24.183 1.00 78.62 81 ARG A O 1
ATOM 639 N N . GLY A 1 82 ? 1.788 0.226 -22.354 1.00 79.12 82 GLY A N 1
ATOM 640 C CA . GLY A 1 82 ? 1.512 -1.036 -23.057 1.00 79.12 82 GLY A CA 1
ATOM 641 C C . GLY A 1 82 ? 2.742 -1.868 -23.456 1.00 79.12 82 GLY A C 1
ATOM 642 O O . GLY A 1 82 ? 2.595 -3.068 -23.647 1.00 79.12 82 GLY A O 1
ATOM 643 N N . ARG A 1 83 ? 3.954 -1.292 -23.494 1.00 84.31 83 ARG A N 1
ATOM 644 C CA . ARG A 1 83 ? 5.222 -2.010 -23.777 1.00 84.31 83 ARG A CA 1
ATOM 645 C C . ARG A 1 83 ? 6.113 -2.196 -22.550 1.00 84.31 83 ARG A C 1
ATOM 647 O O . ARG A 1 83 ? 7.245 -2.659 -22.645 1.00 84.31 83 ARG A O 1
ATOM 654 N N . PHE A 1 84 ? 5.594 -1.867 -21.372 1.00 85.69 84 PHE A N 1
ATOM 655 C CA . PHE A 1 84 ? 6.347 -1.852 -20.120 1.00 85.69 84 PHE A CA 1
ATOM 656 C C . PHE A 1 84 ? 7.007 -3.196 -19.765 1.00 85.69 84 PHE A C 1
ATOM 658 O O . PHE A 1 84 ? 7.983 -3.212 -19.030 1.00 85.69 84 PHE A O 1
ATOM 665 N N . TRP A 1 85 ? 6.503 -4.327 -20.269 1.00 82.44 85 TRP A N 1
ATOM 666 C CA . TRP A 1 85 ? 7.095 -5.654 -20.038 1.00 82.44 85 TRP A CA 1
ATOM 667 C C . TRP A 1 85 ? 8.180 -6.042 -21.067 1.00 82.44 85 TRP A C 1
ATOM 669 O O . TRP A 1 85 ? 9.014 -6.918 -20.812 1.00 82.44 85 TRP A O 1
ATOM 679 N N . GLU A 1 86 ? 8.199 -5.376 -22.226 1.00 86.94 86 GLU A N 1
ATOM 680 C CA . GLU A 1 86 ? 9.193 -5.581 -23.291 1.00 86.94 86 GLU A CA 1
ATOM 681 C C . GLU A 1 86 ? 10.539 -4.933 -22.940 1.00 86.94 86 GLU A C 1
ATOM 683 O O . GLU A 1 86 ? 11.595 -5.409 -23.355 1.00 86.94 86 GLU A O 1
ATOM 688 N N . ILE A 1 87 ? 10.511 -3.886 -22.114 1.00 87.88 87 ILE A N 1
ATOM 689 C CA . ILE A 1 87 ? 11.703 -3.202 -21.619 1.00 87.88 87 ILE A CA 1
ATOM 690 C C . ILE A 1 87 ? 12.264 -3.993 -20.435 1.00 87.88 87 ILE A C 1
ATOM 692 O O . ILE A 1 87 ? 11.597 -4.234 -19.436 1.00 87.88 87 ILE A O 1
ATOM 696 N N . TRP A 1 88 ? 13.519 -4.426 -20.523 1.00 87.38 88 TRP A N 1
ATOM 697 C CA . TRP A 1 88 ? 14.124 -5.248 -19.469 1.00 87.38 88 TRP A CA 1
ATOM 698 C C . TRP A 1 88 ? 14.301 -4.490 -18.152 1.00 87.38 88 TRP A C 1
ATOM 700 O O . TRP A 1 88 ? 14.061 -5.042 -17.080 1.00 87.38 88 TRP A O 1
ATOM 710 N N . ALA A 1 89 ? 14.674 -3.214 -18.234 1.00 87.94 89 ALA A N 1
ATOM 711 C CA . ALA A 1 89 ? 14.951 -2.373 -17.074 1.00 87.94 89 ALA A CA 1
ATOM 712 C C . ALA A 1 89 ? 13.710 -2.067 -16.216 1.00 87.94 89 ALA A C 1
ATOM 714 O O . ALA A 1 89 ? 13.841 -1.748 -15.038 1.00 87.94 89 ALA A O 1
ATOM 715 N N . THR A 1 90 ? 12.505 -2.202 -16.769 1.00 90.62 90 THR A N 1
ATOM 716 C CA . THR A 1 90 ? 11.237 -1.966 -16.065 1.00 90.62 90 THR A CA 1
ATOM 717 C C . THR A 1 90 ? 10.654 -3.211 -15.412 1.00 90.62 90 THR A C 1
ATOM 719 O O . THR A 1 90 ? 9.751 -3.095 -14.581 1.00 90.62 90 THR A O 1
ATOM 722 N N . ARG A 1 91 ? 11.150 -4.406 -15.747 1.00 92.38 91 ARG A N 1
ATOM 723 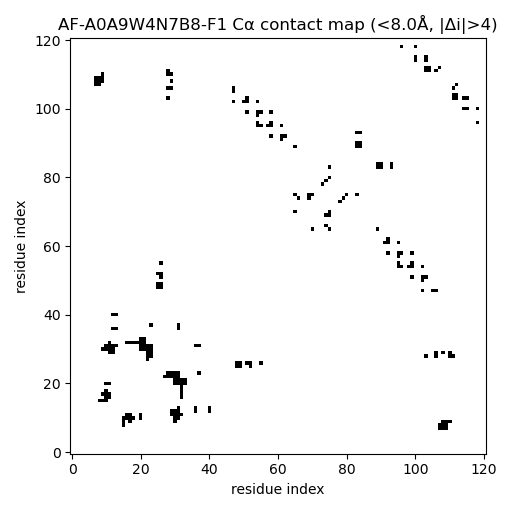C CA . ARG A 1 91 ? 10.638 -5.663 -15.184 1.00 92.38 91 ARG A CA 1
ATOM 724 C C . ARG A 1 91 ? 10.690 -5.705 -13.655 1.00 92.38 91 ARG A C 1
ATOM 726 O O . ARG A 1 91 ? 9.656 -6.023 -13.079 1.00 92.38 91 ARG A O 1
ATOM 733 N N . PRO A 1 92 ? 11.774 -5.268 -12.975 1.00 93.75 92 PRO A N 1
ATOM 734 C CA . PRO A 1 92 ? 11.795 -5.228 -11.511 1.00 93.75 92 PRO A CA 1
ATOM 735 C C . PRO A 1 92 ? 10.681 -4.367 -10.897 1.00 93.75 92 PRO A C 1
ATOM 737 O O . PRO A 1 92 ? 10.136 -4.709 -9.849 1.00 93.75 92 PRO A O 1
ATOM 740 N N . TYR A 1 93 ? 10.312 -3.257 -11.546 1.00 93.44 93 TYR A N 1
ATOM 741 C CA . TYR A 1 93 ? 9.172 -2.441 -11.121 1.00 93.44 93 TYR A CA 1
ATOM 742 C C . TYR A 1 93 ? 7.848 -3.183 -11.309 1.00 93.44 93 TYR A C 1
ATOM 744 O O . TYR A 1 93 ? 7.007 -3.179 -10.413 1.00 93.44 93 TYR A O 1
ATOM 752 N N . MET A 1 94 ? 7.667 -3.836 -12.455 1.00 92.50 94 MET A N 1
ATOM 753 C CA . MET A 1 94 ? 6.444 -4.573 -12.762 1.00 92.50 94 MET A CA 1
ATOM 754 C C . MET A 1 94 ? 6.260 -5.785 -11.838 1.00 92.50 94 MET A C 1
ATOM 756 O O . MET A 1 94 ? 5.160 -5.985 -11.325 1.00 92.50 94 MET A O 1
ATOM 760 N N . ASP A 1 95 ? 7.333 -6.519 -11.539 1.00 94.25 95 ASP A N 1
ATOM 761 C CA . ASP A 1 95 ? 7.340 -7.582 -10.528 1.00 94.25 95 ASP A CA 1
ATOM 762 C C . ASP A 1 95 ? 6.937 -7.024 -9.158 1.00 94.25 95 ASP A C 1
ATOM 764 O O . ASP A 1 95 ? 6.005 -7.521 -8.527 1.00 94.25 95 ASP A O 1
ATOM 768 N N . ALA A 1 96 ? 7.545 -5.909 -8.732 1.00 95.81 96 ALA A N 1
ATOM 769 C CA . ALA A 1 96 ? 7.204 -5.269 -7.463 1.00 95.81 96 ALA A CA 1
ATOM 7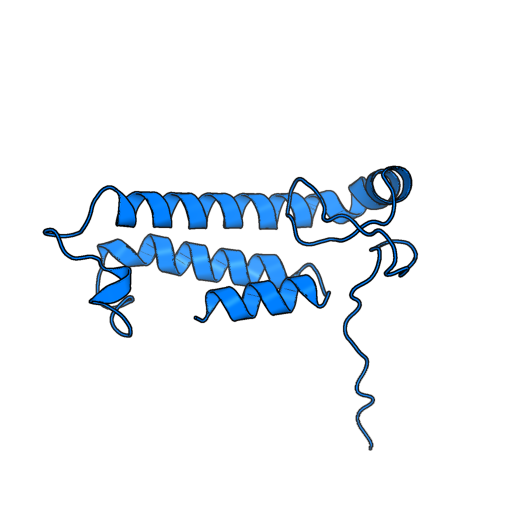70 C C . ALA A 1 96 ? 5.740 -4.779 -7.406 1.00 95.81 96 ALA A C 1
ATOM 772 O O . ALA A 1 96 ? 5.117 -4.832 -6.341 1.00 95.81 96 ALA A O 1
ATOM 773 N N . ARG A 1 97 ? 5.159 -4.331 -8.531 1.00 94.56 97 ARG A N 1
ATOM 774 C CA . ARG A 1 97 ? 3.721 -4.008 -8.621 1.00 94.56 97 ARG A CA 1
ATOM 775 C C . ARG A 1 97 ? 2.854 -5.251 -8.445 1.00 94.56 97 ARG A C 1
ATOM 777 O O . ARG A 1 97 ? 1.862 -5.186 -7.717 1.00 94.56 97 ARG A O 1
ATOM 784 N N . LEU A 1 98 ? 3.196 -6.360 -9.106 1.00 94.62 98 LEU A N 1
ATOM 785 C CA . LEU A 1 98 ? 2.459 -7.622 -8.993 1.00 94.62 98 LEU A CA 1
ATOM 786 C C . LEU A 1 98 ? 2.527 -8.174 -7.566 1.00 94.62 98 LEU A C 1
ATOM 788 O O . LEU A 1 98 ? 1.490 -8.544 -7.014 1.00 94.62 98 LEU A O 1
ATOM 792 N N . ASP A 1 99 ? 3.701 -8.125 -6.939 1.00 96.75 99 ASP A N 1
ATOM 793 C CA . ASP A 1 99 ? 3.902 -8.502 -5.540 1.00 96.75 99 ASP A CA 1
ATOM 794 C C . ASP A 1 99 ? 3.076 -7.628 -4.592 1.00 96.75 99 ASP A C 1
ATOM 796 O O . ASP A 1 99 ? 2.422 -8.136 -3.679 1.00 96.75 99 ASP A O 1
ATOM 800 N N . TYR A 1 100 ? 3.057 -6.307 -4.807 1.00 97.31 100 TYR A N 1
ATOM 801 C CA . TYR A 1 100 ? 2.216 -5.405 -4.021 1.00 97.31 100 TYR A CA 1
ATOM 802 C C . TYR A 1 100 ? 0.731 -5.729 -4.197 1.00 97.31 100 TYR A C 1
ATOM 804 O O . TYR A 1 100 ? 0.005 -5.817 -3.206 1.00 97.31 100 TYR A O 1
ATOM 812 N N . ARG A 1 101 ? 0.286 -6.004 -5.427 1.00 96.25 101 ARG A N 1
ATOM 813 C CA . ARG A 1 101 ? -1.094 -6.419 -5.704 1.00 96.25 101 ARG A CA 1
ATOM 814 C C . ARG A 1 101 ? -1.448 -7.729 -4.997 1.00 96.25 101 ARG A C 1
ATOM 816 O O . ARG A 1 101 ? -2.504 -7.809 -4.378 1.00 96.25 101 ARG A O 1
ATOM 823 N N . ALA A 1 102 ? -0.560 -8.721 -5.035 1.00 96.38 102 ALA A N 1
ATOM 824 C CA . ALA A 1 102 ? -0.732 -9.986 -4.326 1.00 96.38 102 ALA A CA 1
ATOM 825 C C . ALA A 1 102 ? -0.731 -9.798 -2.798 1.00 96.38 102 ALA A C 1
ATOM 827 O O . ALA A 1 102 ? -1.484 -10.452 -2.086 1.00 96.38 102 ALA A O 1
ATOM 828 N N . ALA A 1 103 ? 0.060 -8.867 -2.263 1.00 97.25 103 ALA A N 1
ATOM 829 C CA . ALA A 1 103 ? 0.043 -8.557 -0.836 1.00 97.25 103 ALA A CA 1
ATOM 830 C C . ALA A 1 103 ? -1.282 -7.911 -0.389 1.00 97.25 103 ALA A C 1
ATOM 832 O O . ALA A 1 103 ? -1.740 -8.151 0.729 1.00 97.25 103 ALA A O 1
ATOM 833 N N . LEU A 1 104 ? -1.919 -7.112 -1.249 1.00 96.62 104 LEU A N 1
ATOM 834 C CA . LEU A 1 104 ? -3.199 -6.472 -0.944 1.00 96.62 104 LEU A CA 1
ATOM 835 C C . LEU A 1 104 ? -4.340 -7.489 -0.772 1.00 96.62 104 LEU A C 1
ATOM 837 O O . LEU A 1 104 ? -5.233 -7.254 0.043 1.00 96.62 104 LEU A O 1
ATOM 841 N N . THR A 1 105 ? -4.299 -8.647 -1.441 1.00 95.38 105 THR A N 1
ATOM 842 C CA . THR A 1 105 ? -5.379 -9.651 -1.349 1.00 95.38 105 THR A CA 1
ATOM 843 C C . THR A 1 105 ? -5.560 -10.240 0.052 1.00 95.38 105 THR A C 1
ATOM 845 O O . THR A 1 105 ? -6.623 -10.785 0.342 1.00 95.38 105 THR A O 1
ATOM 848 N N . PHE A 1 106 ? -4.558 -10.119 0.931 1.00 94.88 106 PHE A N 1
ATOM 849 C CA . PHE A 1 106 ? -4.645 -10.575 2.323 1.00 94.88 106 PHE A CA 1
ATOM 850 C C . PHE A 1 106 ? -5.589 -9.716 3.176 1.00 94.88 106 PHE A C 1
ATOM 852 O O . PHE A 1 106 ? -6.173 -10.215 4.133 1.00 94.88 106 PHE A O 1
ATOM 859 N N . ILE A 1 107 ? -5.807 -8.449 2.807 1.00 94.00 107 ILE A N 1
ATOM 860 C CA . ILE A 1 107 ? -6.778 -7.578 3.475 1.00 94.00 107 ILE A CA 1
ATOM 861 C C . ILE A 1 107 ? -8.013 -7.442 2.589 1.00 94.00 107 ILE A C 1
ATOM 863 O O . ILE A 1 107 ? -7.993 -6.769 1.559 1.00 94.00 107 ILE A O 1
ATOM 867 N N . ARG A 1 108 ? -9.113 -8.072 3.005 1.00 91.56 108 ARG A N 1
ATOM 868 C CA . ARG A 1 108 ? -10.370 -8.123 2.246 1.00 91.56 108 ARG A CA 1
ATOM 869 C C . ARG A 1 108 ? -11.276 -6.935 2.577 1.00 91.56 108 ARG A C 1
ATOM 871 O O . ARG A 1 108 ? -12.292 -7.104 3.239 1.00 91.56 108 ARG A O 1
ATOM 878 N N . ASN A 1 109 ? -10.905 -5.741 2.123 1.00 91.62 109 ASN A N 1
ATOM 879 C CA . ASN A 1 109 ? -11.702 -4.522 2.297 1.00 91.62 109 ASN A CA 1
ATOM 880 C C . ASN A 1 109 ? -11.784 -3.701 0.997 1.00 91.62 109 ASN A C 1
ATOM 882 O O . ASN A 1 109 ? -11.030 -3.940 0.047 1.00 91.62 109 ASN A O 1
ATOM 886 N N . ALA A 1 110 ? -12.708 -2.741 0.936 1.00 91.88 110 ALA A N 1
ATOM 887 C CA . ALA A 1 110 ? -12.900 -1.924 -0.262 1.00 91.88 110 ALA A CA 1
ATOM 888 C C . ALA A 1 110 ? -11.647 -1.090 -0.599 1.00 91.88 110 ALA A C 1
ATOM 890 O O . ALA A 1 110 ? -11.293 -0.950 -1.769 1.00 91.88 110 ALA A O 1
ATOM 891 N N . THR A 1 111 ? -10.927 -0.605 0.417 1.00 92.25 111 THR A N 1
ATOM 892 C CA . THR A 1 111 ? -9.655 0.123 0.257 1.00 92.25 111 THR A CA 1
ATOM 893 C C . THR A 1 111 ? -8.584 -0.710 -0.463 1.00 92.25 111 THR A C 1
ATOM 895 O O . THR A 1 111 ? -7.925 -0.215 -1.375 1.00 92.25 111 THR A O 1
ATOM 898 N N . SER A 1 112 ? -8.435 -1.989 -0.118 1.00 94.12 112 SER A N 1
ATOM 899 C CA . SER A 1 112 ? -7.501 -2.917 -0.758 1.00 94.12 112 SER A CA 1
ATOM 900 C C . SER A 1 112 ? -7.828 -3.103 -2.236 1.00 94.12 112 SER A C 1
ATOM 902 O O . SER A 1 112 ? -6.937 -3.006 -3.076 1.00 94.12 112 SER A O 1
ATOM 904 N N . ILE A 1 113 ? -9.105 -3.293 -2.579 1.00 93.25 113 ILE A N 1
ATOM 905 C CA . ILE A 1 113 ? -9.527 -3.435 -3.978 1.00 93.25 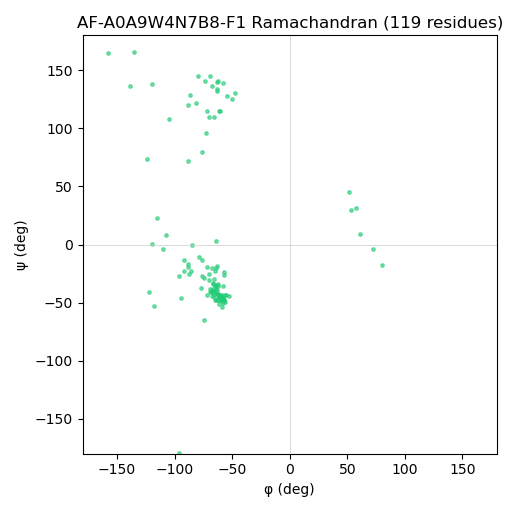113 ILE A CA 1
ATOM 906 C C . ILE A 1 113 ? -9.305 -2.139 -4.763 1.00 93.25 113 ILE A C 1
ATOM 908 O O . ILE A 1 113 ? -8.772 -2.192 -5.869 1.00 93.25 113 ILE A O 1
ATOM 912 N N . LYS A 1 114 ? -9.629 -0.972 -4.187 1.00 92.88 114 LYS A N 1
ATOM 913 C CA . LYS A 1 114 ? -9.332 0.338 -4.798 1.00 92.88 114 LYS A CA 1
ATOM 914 C C . LYS A 1 114 ? -7.832 0.475 -5.106 1.00 92.88 114 LYS A C 1
ATOM 916 O O . LYS A 1 114 ? -7.470 0.899 -6.200 1.00 92.88 114 LYS A O 1
ATOM 921 N N . LEU A 1 115 ? -6.961 0.054 -4.185 1.00 93.44 115 LEU A N 1
ATOM 922 C CA . LEU A 1 115 ? -5.509 0.057 -4.394 1.00 93.44 115 LEU A CA 1
ATOM 923 C C . LEU A 1 115 ? -5.059 -0.951 -5.461 1.00 93.44 115 LEU A C 1
ATOM 925 O O . LEU A 1 115 ? -4.212 -0.614 -6.278 1.00 93.44 115 LEU A O 1
ATOM 929 N N . GLN A 1 116 ? -5.632 -2.157 -5.501 1.00 93.81 116 GLN A N 1
ATOM 930 C CA . GLN A 1 116 ? -5.330 -3.146 -6.546 1.00 93.81 116 GLN A CA 1
ATOM 931 C C . GLN A 1 116 ? -5.755 -2.670 -7.940 1.00 93.81 116 GLN A C 1
ATOM 933 O O . GLN A 1 116 ? -5.072 -2.949 -8.919 1.00 93.81 116 GLN A O 1
ATOM 938 N N . LEU A 1 117 ? -6.874 -1.950 -8.045 1.00 91.75 117 LEU A N 1
ATOM 939 C CA . LEU A 1 117 ? -7.301 -1.336 -9.302 1.00 91.75 117 LEU A CA 1
ATOM 940 C C . LEU A 1 117 ? -6.344 -0.217 -9.725 1.00 91.75 117 LEU A C 1
ATOM 942 O O . LEU A 1 117 ? -5.972 -0.140 -10.892 1.00 91.75 117 LEU A O 1
ATOM 946 N N . ALA A 1 118 ? -5.875 0.594 -8.776 1.00 89.81 118 ALA A N 1
ATOM 947 C CA . ALA A 1 118 ? -4.886 1.635 -9.048 1.00 89.81 118 ALA A CA 1
ATOM 948 C C . ALA A 1 118 ? -3.525 1.077 -9.510 1.00 89.81 118 ALA A C 1
ATOM 950 O O . ALA A 1 118 ? -2.760 1.800 -10.139 1.00 89.81 118 ALA A O 1
ATOM 951 N N . THR A 1 119 ? -3.206 -0.198 -9.243 1.00 85.88 119 THR A N 1
ATOM 952 C CA . THR A 1 119 ? -2.001 -0.842 -9.797 1.00 85.88 119 THR A CA 1
ATOM 953 C C . THR A 1 119 ? -2.187 -1.419 -11.204 1.00 85.88 119 THR A C 1
ATOM 955 O O . THR A 1 119 ? -1.231 -1.965 -11.752 1.00 85.88 119 THR A O 1
ATOM 958 N N . LEU A 1 120 ? -3.380 -1.315 -11.800 1.00 76.44 120 LEU A N 1
ATOM 959 C CA . LEU A 1 120 ? -3.638 -1.700 -13.195 1.00 76.44 120 LEU A CA 1
ATOM 960 C C . LEU A 1 120 ? -3.574 -0.521 -14.170 1.00 76.44 120 LEU A C 1
ATOM 962 O O . LEU A 1 120 ? -3.298 -0.740 -15.348 1.00 76.44 120 LEU A O 1
ATOM 966 N N . MET A 1 121 ? -3.852 0.689 -13.680 1.00 56.59 121 MET A N 1
ATOM 967 C CA . MET A 1 121 ? -3.742 1.941 -14.437 1.00 56.59 121 MET A CA 1
ATOM 968 C C . MET A 1 121 ? -2.291 2.415 -14.507 1.00 56.59 121 MET A C 1
ATOM 970 O O . MET A 1 121 ? -1.960 3.073 -15.511 1.00 56.59 121 MET A O 1
#

Sequence (121 aa):
MSGMNVPLPDGCGVCGKEDNTRLCTGCRVMPYCSVEHQSFHRPEHKSDCNRIKKCSDAMKLQEKILRFNPLNDLDVFEESRGRFWEIWATRPYMDARLDYRAALTFIRNATSIKLQLATLM

Secondary structure (DSSP, 8-state):
------PPP-S-TTT---TT-EE-TTTS-SEESSHHHHHHHHHHHHHHHHHHHHHHHHHHHHHHHHHHS-BTTB-HHHHTTTTTTTSGGGHHHHHHHHHHHHHHTTS-SHHHHHHHHHTT-

Organism: NCBI:txid1612424